Protein AF-A0A2S9X5E7-F1 (afdb_monomer)

Solvent-accessible surface area (backbone atoms only — not comparable to full-atom values): 4798 Å² total; per-residue (Å²): 93,83,47,78,48,59,47,82,36,48,44,65,63,53,47,38,56,51,22,54,76,69,71,28,45,67,43,79,59,51,96,66,88,49,64,31,81,73,54,50,78,42,72,49,54,66,71,59,37,53,50,55,52,54,62,72,41,65,87,43,82,83,45,74,49,78,45,77,41,76,92,78,34,34,40,38,36,34,48,69,130

Sequence (81 aa):
MEWEIVSGRDLKVQLDDWANKAGWQLVWEVEYDYTIRNGAIFSGEFVEVVTHLFESLRDVSPKLYPTLYKGNKVLLVRGQQ

Organism: NCBI:txid1382803

InterPro domains:
  IPR018927 Toxin co-regulated pilus biosynthesis protein Q, C-terminal [PF10671] (2-78)

pLDDT: mean 94.02, std 5.65, range [60.31, 98.56]

Secondary structure (DSSP, 8-state):
-EEEEPTTSBHHHHHHHHHHHHT-EEEEE-SS--B-SS-EEEES-HHHHHHHHHHHTTTSSS-EEEEEETTTTEEEEEE--

Nearest PDB structures (foldseek):
  4jtm-assembly1_B-2  TM=7.134E-01  e=6.831E-02  Escherichia coli ETEC H10407
  1hz6-assembly4_A  TM=4.329E-01  e=4.007E-02  Finegoldia magna ATCC 29328
  1mhh-assembly2_F  TM=4.745E-01  e=7.302E-02  Finegoldia magna ATCC 29328
  6hcg-assembly1_A  TM=5.769E-01  e=5.051E-01  Klebsiella pneumoniae
  3oss-assembly1_D  TM=5.782E-01  e=3.992E+00  Escherichia coli ETEC H10407

Mean predicted aligned error: 2.75 Å

Radius of gyration: 11.67 Å; Cα contacts (8 Å, |Δi|>4): 125; chains: 1; bounding box: 28×25×27 Å

Foldseek 3Di:
DKQKDDAQDWPQVSVCVLLVVLVAHEAEAEPDTDGHHDMDMDDDHSVVRVVVVLVVCCPPPPHKDWDADPVRRYIYIHTDD

Structure (mmCIF, N/CA/C/O backbone):
data_AF-A0A2S9X5E7-F1
#
_entry.id   AF-A0A2S9X5E7-F1
#
loop_
_atom_site.group_PDB
_atom_site.id
_atom_site.type_symbol
_atom_site.label_atom_id
_atom_site.label_alt_id
_atom_site.label_comp_id
_atom_site.label_asym_id
_atom_site.label_entity_id
_atom_site.label_seq_id
_atom_site.pdbx_PDB_ins_code
_atom_site.Cartn_x
_atom_site.Cartn_y
_atom_site.Cartn_z
_atom_site.occupancy
_atom_site.B_iso_or_equiv
_atom_site.auth_seq_id
_atom_site.auth_comp_id
_atom_site.auth_asym_id
_atom_site.aut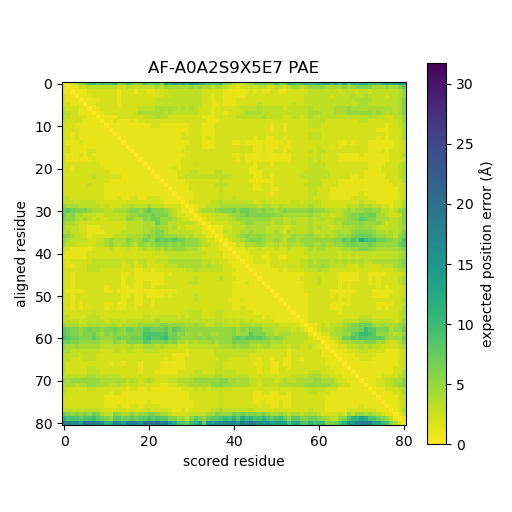h_atom_id
_atom_site.pdbx_PDB_model_num
ATOM 1 N N . MET A 1 1 ? 3.703 -9.775 12.062 1.00 86.69 1 MET A N 1
ATOM 2 C CA . MET A 1 1 ? 3.621 -10.509 10.779 1.00 86.69 1 MET A CA 1
ATOM 3 C C . MET A 1 1 ? 4.711 -9.977 9.865 1.00 86.69 1 MET A C 1
ATOM 5 O O . MET A 1 1 ? 5.037 -8.803 9.996 1.00 86.69 1 MET A O 1
ATOM 9 N N . GLU A 1 2 ? 5.282 -10.814 9.002 1.00 94.56 2 GLU A N 1
ATOM 10 C CA . GLU A 1 2 ? 6.251 -10.373 7.990 1.00 94.56 2 GLU A CA 1
ATOM 11 C C . GLU A 1 2 ? 5.571 -10.184 6.632 1.00 94.56 2 GLU A C 1
ATOM 13 O O . GLU A 1 2 ? 4.635 -10.917 6.269 1.00 94.56 2 GLU A O 1
ATOM 18 N N . TRP A 1 3 ? 6.054 -9.177 5.911 1.00 96.88 3 TRP A N 1
ATOM 19 C CA . TRP A 1 3 ? 5.531 -8.712 4.639 1.00 96.88 3 TRP A CA 1
ATOM 20 C C . TRP A 1 3 ? 6.698 -8.480 3.683 1.00 96.88 3 TRP A C 1
ATOM 22 O O . TRP A 1 3 ? 7.568 -7.648 3.940 1.00 96.88 3 TRP A O 1
ATOM 32 N N . GLU A 1 4 ? 6.724 -9.229 2.588 1.00 96.88 4 GLU A N 1
ATOM 33 C CA . GLU A 1 4 ? 7.791 -9.169 1.592 1.00 96.88 4 GLU A CA 1
ATOM 34 C C . GLU A 1 4 ? 7.311 -8.452 0.329 1.00 96.88 4 GLU A C 1
ATOM 36 O O . GLU A 1 4 ? 6.244 -8.763 -0.208 1.00 96.88 4 GLU A O 1
ATOM 41 N N . ILE A 1 5 ? 8.104 -7.478 -0.118 1.00 95.56 5 ILE A N 1
ATOM 42 C CA . ILE A 1 5 ? 8.045 -6.914 -1.461 1.00 95.56 5 ILE A CA 1
ATOM 43 C C . ILE A 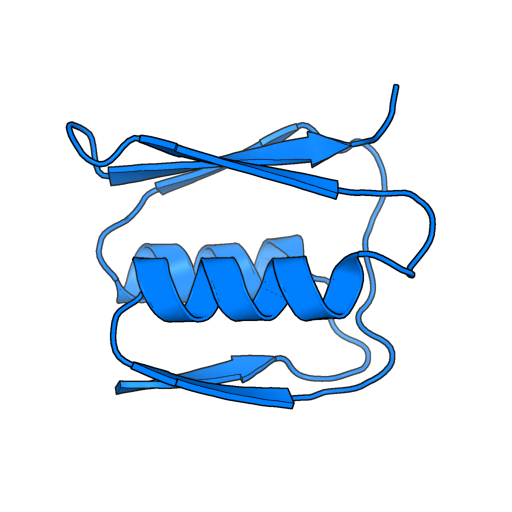1 5 ? 9.204 -7.508 -2.255 1.00 95.56 5 ILE A C 1
ATOM 45 O O . ILE A 1 5 ? 10.372 -7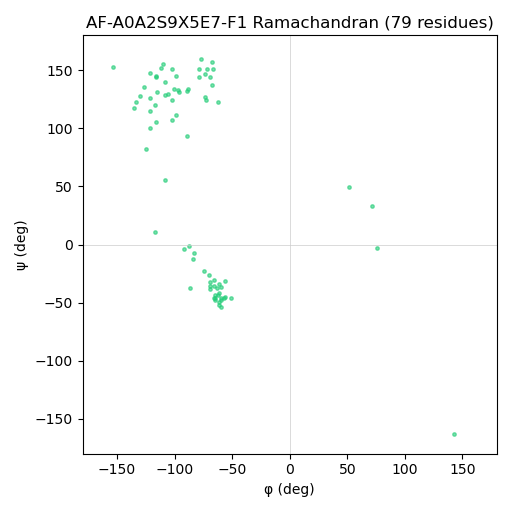.364 -1.895 1.00 95.56 5 ILE A O 1
ATOM 49 N N . VAL A 1 6 ? 8.870 -8.126 -3.375 1.00 96.12 6 VAL A N 1
ATOM 50 C CA . VAL A 1 6 ? 9.775 -8.795 -4.298 1.00 96.12 6 VAL A CA 1
ATOM 51 C C . VAL A 1 6 ? 10.113 -7.852 -5.453 1.00 96.12 6 VAL A C 1
ATOM 53 O O . VAL A 1 6 ? 9.238 -7.222 -6.057 1.00 96.12 6 VAL A O 1
ATOM 56 N N . SER A 1 7 ? 11.401 -7.761 -5.783 1.00 94.50 7 SER A N 1
ATOM 57 C CA . SER A 1 7 ? 11.864 -7.018 -6.954 1.00 94.50 7 SER A CA 1
ATOM 58 C C . SER A 1 7 ? 11.401 -7.670 -8.261 1.00 94.50 7 SER A C 1
ATOM 60 O O . SER A 1 7 ? 11.191 -8.877 -8.352 1.00 94.50 7 SER A O 1
ATOM 62 N N . GLY A 1 8 ? 11.224 -6.859 -9.301 1.00 94.25 8 GLY A N 1
ATOM 63 C CA . GLY A 1 8 ? 10.766 -7.308 -10.616 1.00 94.25 8 GLY A CA 1
ATOM 64 C C . GLY A 1 8 ? 9.269 -7.618 -10.695 1.00 94.25 8 GLY A C 1
ATOM 65 O O . GLY A 1 8 ? 8.780 -7.916 -11.781 1.00 94.25 8 GLY A O 1
ATOM 66 N N . ARG A 1 9 ? 8.529 -7.517 -9.584 1.00 94.75 9 ARG A N 1
ATOM 67 C CA . ARG A 1 9 ? 7.068 -7.643 -9.556 1.00 94.75 9 ARG A CA 1
ATOM 68 C C . ARG A 1 9 ? 6.395 -6.278 -9.461 1.00 94.75 9 ARG A C 1
ATOM 70 O O . ARG A 1 9 ? 6.938 -5.330 -8.889 1.00 94.75 9 ARG A O 1
ATOM 77 N N . ASP A 1 10 ? 5.194 -6.208 -10.017 1.00 94.81 10 ASP A N 1
ATOM 78 C CA . ASP A 1 10 ? 4.340 -5.031 -9.941 1.00 94.81 10 ASP A CA 1
ATOM 79 C C . ASP A 1 10 ? 3.847 -4.791 -8.499 1.00 94.81 10 ASP A C 1
ATOM 81 O O . ASP A 1 10 ? 3.508 -5.732 -7.772 1.00 94.81 10 ASP A O 1
ATOM 85 N N . LEU A 1 11 ? 3.861 -3.531 -8.060 1.00 95.38 11 LEU A N 1
ATOM 86 C CA . LEU A 1 11 ? 3.509 -3.132 -6.698 1.00 95.38 11 LEU A CA 1
ATOM 87 C C . LEU A 1 11 ? 2.018 -3.315 -6.405 1.00 95.38 11 LEU A C 1
ATOM 89 O O . LEU A 1 11 ? 1.685 -3.703 -5.287 1.00 95.38 11 LEU A O 1
ATOM 93 N N . LYS A 1 12 ? 1.125 -3.077 -7.375 1.00 96.62 12 LYS A N 1
ATOM 94 C CA . LYS A 1 12 ? -0.322 -3.245 -7.177 1.00 96.62 12 LYS A CA 1
ATOM 95 C C . LYS A 1 12 ? -0.634 -4.683 -6.798 1.00 96.62 12 LYS A C 1
ATOM 97 O O . LYS A 1 12 ? -1.340 -4.903 -5.823 1.00 96.62 12 LYS A O 1
ATOM 102 N N . VAL A 1 13 ? -0.086 -5.649 -7.536 1.00 97.12 13 VAL A N 1
ATOM 103 C CA . VAL A 1 13 ? -0.324 -7.079 -7.275 1.00 97.12 13 VAL A CA 1
ATOM 104 C C . VAL A 1 13 ? 0.143 -7.459 -5.870 1.00 97.12 13 VAL A C 1
ATOM 106 O O . VAL A 1 13 ? -0.579 -8.109 -5.123 1.00 97.12 13 VAL A O 1
ATOM 109 N N . GLN A 1 14 ? 1.336 -7.012 -5.486 1.00 97.19 14 GLN A N 1
ATOM 110 C CA . GLN A 1 14 ? 1.906 -7.340 -4.179 1.00 97.19 14 GLN A CA 1
ATOM 111 C C . GLN A 1 14 ? 1.149 -6.669 -3.026 1.00 97.19 14 GLN A C 1
ATOM 113 O O . GLN A 1 14 ? 0.944 -7.286 -1.983 1.00 97.19 14 GLN A O 1
ATOM 118 N N . LEU A 1 15 ? 0.696 -5.427 -3.214 1.00 97.38 15 LEU A N 1
ATOM 119 C CA . LEU A 1 15 ? -0.142 -4.732 -2.238 1.00 97.38 15 LEU A CA 1
ATOM 120 C C . LEU A 1 15 ? -1.543 -5.331 -2.135 1.00 97.38 15 LEU A C 1
ATOM 122 O O . LEU A 1 15 ? -2.108 -5.310 -1.045 1.00 97.38 15 LEU A O 1
ATOM 126 N N . ASP A 1 16 ? -2.095 -5.861 -3.226 1.00 98.19 16 ASP A N 1
ATOM 127 C CA . ASP A 1 16 ? -3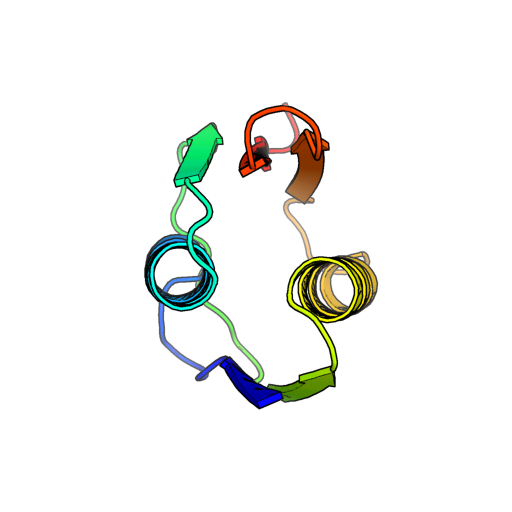.381 -6.560 -3.208 1.00 98.19 16 ASP A CA 1
ATOM 128 C C . ASP A 1 16 ? -3.271 -7.852 -2.392 1.00 98.19 16 ASP A C 1
ATOM 130 O O . ASP A 1 16 ? -4.062 -8.076 -1.476 1.00 98.19 16 ASP A O 1
ATOM 134 N N . ASP A 1 17 ? -2.215 -8.640 -2.624 1.00 97.81 17 ASP A N 1
ATOM 135 C CA . ASP A 1 17 ? -1.898 -9.832 -1.830 1.00 97.81 17 ASP A CA 1
ATOM 136 C C . ASP A 1 17 ? -1.766 -9.482 -0.336 1.00 97.81 17 ASP A C 1
ATOM 138 O O . ASP A 1 17 ? -2.316 -10.166 0.537 1.00 97.81 17 ASP A O 1
ATOM 142 N N . TRP A 1 18 ? -1.063 -8.387 -0.023 1.00 97.81 18 TRP A N 1
ATOM 143 C CA . TRP A 1 18 ? -0.910 -7.919 1.352 1.00 97.81 18 TRP A CA 1
ATOM 144 C C . TRP A 1 18 ? -2.241 -7.478 1.972 1.00 97.81 18 TRP A C 1
ATOM 146 O O . TRP A 1 18 ? -2.546 -7.853 3.107 1.00 97.81 18 TRP A O 1
ATOM 156 N N . ALA A 1 19 ? -3.040 -6.698 1.240 1.00 98.12 19 ALA A N 1
ATOM 157 C CA . ALA A 1 19 ? -4.332 -6.212 1.702 1.00 98.12 19 ALA A CA 1
ATOM 158 C C . ALA A 1 19 ? -5.273 -7.389 1.988 1.00 98.12 19 ALA A C 1
ATOM 160 O O . ALA A 1 19 ? -5.782 -7.504 3.105 1.00 98.12 19 ALA A O 1
ATOM 161 N N . ASN A 1 20 ? -5.397 -8.329 1.049 1.00 98.00 20 ASN A N 1
ATOM 162 C CA . ASN A 1 20 ? -6.208 -9.535 1.203 1.00 98.00 20 ASN A CA 1
ATOM 163 C C . ASN A 1 20 ? -5.783 -10.354 2.432 1.00 98.00 20 ASN A C 1
ATOM 165 O O . ASN A 1 20 ? -6.625 -10.726 3.253 1.00 98.00 20 ASN A O 1
ATOM 169 N N . LYS A 1 21 ? -4.474 -10.564 2.628 1.00 97.50 21 LYS A N 1
ATOM 170 C CA . LYS A 1 21 ? -3.929 -11.262 3.808 1.00 97.50 21 LYS A CA 1
ATOM 171 C C . LYS A 1 21 ? -4.254 -10.545 5.126 1.00 97.50 21 LYS A C 1
ATOM 173 O O . LYS A 1 21 ? -4.467 -11.206 6.140 1.00 97.50 21 LYS A O 1
ATOM 178 N N . ALA A 1 22 ? -4.305 -9.213 5.127 1.00 97.62 22 ALA A N 1
ATOM 179 C CA . ALA A 1 22 ? -4.660 -8.401 6.293 1.00 97.62 22 ALA A CA 1
ATOM 180 C C . ALA A 1 22 ? -6.181 -8.238 6.509 1.00 97.62 22 ALA A C 1
ATOM 182 O O . ALA A 1 22 ? -6.599 -7.648 7.511 1.00 97.62 22 ALA A O 1
ATOM 183 N N . GLY A 1 23 ? -7.017 -8.701 5.573 1.00 97.88 23 GLY A N 1
ATOM 184 C CA . GLY A 1 23 ? -8.458 -8.432 5.567 1.00 97.88 23 GLY A CA 1
ATOM 185 C C . GLY A 1 23 ? -8.806 -6.980 5.214 1.00 97.88 23 GLY A C 1
ATOM 186 O O . GLY A 1 23 ? -9.761 -6.427 5.764 1.00 97.88 23 GLY A O 1
ATOM 187 N N . TRP A 1 24 ? -7.999 -6.360 4.355 1.00 98.50 24 TRP A N 1
ATOM 188 C CA . TRP A 1 24 ? -8.190 -5.037 3.767 1.00 98.50 24 TRP A CA 1
ATOM 189 C C . TRP A 1 24 ? -8.512 -5.159 2.278 1.00 98.50 24 TRP A C 1
ATOM 191 O O . TRP A 1 24 ? -8.121 -6.120 1.626 1.00 98.50 24 TRP A O 1
ATOM 201 N N . GLN A 1 25 ? -9.184 -4.150 1.733 1.00 98.44 25 GLN A N 1
ATOM 202 C CA . GLN A 1 25 ? -9.398 -4.009 0.297 1.00 98.44 25 GLN A CA 1
ATOM 203 C C . GLN A 1 25 ? -8.407 -2.996 -0.282 1.00 98.44 25 GLN A C 1
ATOM 205 O O . GLN A 1 25 ? -8.258 -1.896 0.261 1.00 98.44 25 GLN A O 1
ATOM 210 N N . LEU A 1 26 ? -7.780 -3.334 -1.408 1.00 98.44 26 LEU A N 1
ATOM 211 C CA . LEU A 1 26 ? -7.007 -2.386 -2.204 1.00 98.44 26 LEU A CA 1
ATOM 212 C C . LEU A 1 26 ? -7.910 -1.692 -3.233 1.00 98.44 26 LEU A C 1
ATOM 214 O O . LEU A 1 26 ? -8.657 -2.332 -3.970 1.00 98.44 26 LEU A O 1
ATOM 218 N N . VAL A 1 27 ? -7.808 -0.369 -3.314 1.00 98.12 27 VAL A N 1
ATOM 219 C CA . VAL A 1 27 ? -8.319 0.438 -4.425 1.00 98.12 27 VAL A CA 1
ATOM 220 C C . VAL A 1 27 ? -7.123 1.103 -5.092 1.00 98.12 27 VAL A C 1
ATOM 222 O O . VAL A 1 27 ? -6.381 1.850 -4.455 1.00 98.12 27 VAL A O 1
ATOM 225 N N . TRP A 1 28 ? -6.926 0.812 -6.374 1.00 97.12 28 TRP A N 1
ATOM 226 C CA . TRP A 1 28 ? -5.759 1.249 -7.131 1.00 97.12 28 TRP A CA 1
ATOM 227 C C . TRP A 1 28 ? -6.171 2.192 -8.261 1.00 97.12 28 TRP A C 1
ATOM 229 O O . TRP A 1 28 ? -6.707 1.754 -9.277 1.00 97.12 28 TRP A O 1
ATOM 239 N N . GLU A 1 29 ? -5.911 3.484 -8.075 1.00 95.81 29 GLU A N 1
ATOM 240 C CA . GLU A 1 29 ? -6.191 4.575 -9.017 1.00 95.81 29 GLU A CA 1
ATOM 241 C C . GLU A 1 29 ? -4.874 5.088 -9.629 1.00 95.81 29 GLU A C 1
ATOM 243 O O . GLU A 1 29 ? -4.513 6.262 -9.523 1.00 95.81 29 GLU A O 1
ATOM 248 N N . VAL A 1 30 ? -4.109 4.173 -10.226 1.00 93.50 30 VAL A N 1
ATOM 249 C CA . VAL A 1 30 ? -2.883 4.474 -10.977 1.00 93.50 30 VAL A CA 1
ATOM 250 C C . VAL A 1 30 ? -2.983 3.762 -12.323 1.00 93.50 30 VAL A C 1
ATOM 252 O O . VAL A 1 30 ? -3.254 2.561 -12.363 1.00 93.50 30 VAL A O 1
ATOM 255 N N . GLU A 1 31 ? -2.784 4.495 -13.417 1.00 89.25 31 GLU A N 1
ATOM 256 C CA . GLU A 1 31 ? -2.971 3.982 -14.786 1.00 89.25 31 GLU A CA 1
ATOM 257 C C . GLU A 1 31 ? -1.751 3.231 -15.341 1.00 89.25 31 GLU A C 1
ATOM 259 O O . GLU A 1 31 ? -1.850 2.563 -16.366 1.00 89.25 31 GLU A O 1
ATOM 264 N N . TYR A 1 32 ? -0.604 3.340 -14.672 1.00 86.69 32 TYR A N 1
ATOM 265 C CA . TYR A 1 32 ? 0.652 2.711 -15.067 1.00 86.69 32 TYR A CA 1
ATOM 266 C C . TYR A 1 32 ? 1.062 1.602 -14.095 1.00 86.69 32 TYR A C 1
ATOM 268 O O . TYR A 1 32 ? 0.774 1.661 -12.896 1.00 86.69 32 TYR A O 1
ATOM 276 N N . ASP A 1 33 ? 1.793 0.622 -14.622 1.00 87.88 33 ASP A N 1
ATOM 277 C CA . ASP A 1 33 ? 2.434 -0.419 -13.821 1.00 87.88 33 ASP A CA 1
ATOM 278 C C . ASP A 1 33 ? 3.577 0.176 -12.989 1.00 87.88 33 ASP A C 1
ATOM 280 O O . ASP A 1 33 ? 4.304 1.075 -13.430 1.00 87.88 33 ASP A O 1
ATOM 284 N N . TYR A 1 34 ? 3.759 -0.343 -11.776 1.00 89.12 34 TYR A N 1
ATOM 285 C CA . TYR A 1 34 ? 4.771 0.131 -10.840 1.00 89.12 34 TYR A CA 1
ATOM 286 C C . TYR A 1 34 ? 5.664 -1.019 -10.387 1.00 89.12 34 TYR A C 1
ATOM 288 O O . TYR A 1 34 ? 5.489 -1.607 -9.320 1.00 89.12 34 TYR A O 1
ATOM 296 N N . THR A 1 35 ? 6.651 -1.353 -11.214 1.00 91.88 35 THR A N 1
ATOM 297 C CA . THR A 1 35 ? 7.587 -2.441 -10.921 1.00 91.88 35 THR A CA 1
ATOM 298 C C . THR A 1 35 ? 8.567 -2.054 -9.823 1.00 91.88 35 THR A C 1
ATOM 300 O O . THR A 1 35 ? 9.329 -1.090 -9.951 1.00 91.88 35 THR A O 1
ATOM 303 N N . ILE A 1 36 ? 8.623 -2.865 -8.769 1.00 91.31 36 ILE A N 1
ATOM 304 C CA . ILE A 1 36 ? 9.586 -2.666 -7.692 1.00 91.31 36 ILE A CA 1
ATOM 305 C C . ILE A 1 36 ? 10.986 -3.057 -8.156 1.00 91.31 36 ILE A C 1
ATOM 307 O O . ILE A 1 36 ? 11.219 -4.165 -8.633 1.00 91.31 36 ILE A O 1
ATOM 311 N N . ARG A 1 37 ? 11.948 -2.146 -7.990 1.00 87.62 37 ARG A N 1
ATOM 312 C CA . ARG A 1 37 ? 13.355 -2.391 -8.350 1.00 87.62 37 ARG A CA 1
ATOM 313 C C . ARG A 1 37 ? 14.142 -3.058 -7.228 1.00 87.62 37 ARG A C 1
ATOM 315 O O . ARG A 1 37 ? 14.960 -3.933 -7.492 1.00 87.62 37 ARG A O 1
ATOM 322 N N . ASN A 1 38 ? 13.858 -2.685 -5.986 1.00 86.94 38 ASN A N 1
ATOM 323 C CA . ASN A 1 38 ? 14.554 -3.175 -4.804 1.00 86.94 38 ASN A CA 1
ATOM 324 C C . ASN A 1 38 ? 13.535 -3.829 -3.876 1.00 86.94 38 ASN A C 1
ATOM 326 O O . ASN A 1 38 ? 12.632 -3.158 -3.385 1.00 86.94 38 ASN A O 1
ATOM 330 N N . GLY A 1 39 ? 13.672 -5.140 -3.677 1.00 91.06 39 GLY A N 1
ATOM 331 C CA . GLY A 1 39 ? 12.847 -5.861 -2.717 1.00 91.06 39 GLY A CA 1
ATOM 332 C C . GLY A 1 39 ? 13.161 -5.439 -1.283 1.00 91.06 39 GLY A C 1
ATOM 333 O O . GLY A 1 39 ? 14.248 -4.930 -0.998 1.00 91.06 39 GLY A O 1
ATOM 334 N N . ALA A 1 40 ? 12.204 -5.646 -0.388 1.00 93.81 40 ALA A N 1
ATOM 335 C CA . ALA A 1 40 ? 12.319 -5.305 1.023 1.00 93.81 40 ALA A CA 1
ATOM 336 C C . ALA A 1 40 ? 11.407 -6.201 1.867 1.00 93.81 40 ALA A C 1
ATOM 338 O O . ALA A 1 40 ? 10.363 -6.657 1.399 1.00 93.81 40 ALA A O 1
ATOM 339 N N . ILE A 1 41 ? 11.792 -6.417 3.123 1.00 96.50 41 ILE A N 1
ATOM 340 C CA . ILE A 1 41 ? 10.981 -7.125 4.114 1.00 96.50 41 ILE A CA 1
ATOM 341 C C . ILE A 1 41 ? 10.629 -6.139 5.221 1.00 96.50 41 ILE A C 1
ATOM 343 O O . ILE A 1 41 ? 11.497 -5.437 5.740 1.00 96.50 4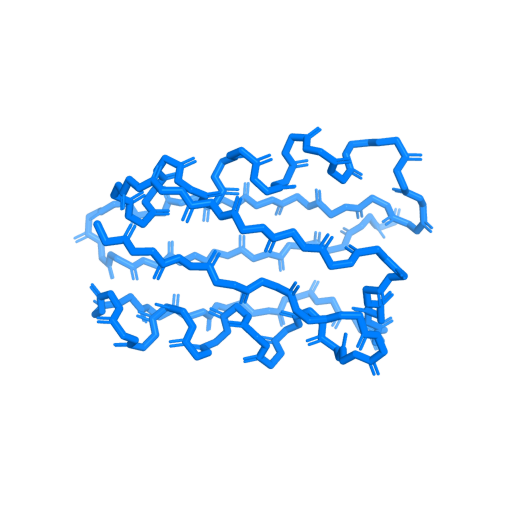1 ILE A O 1
ATOM 347 N N . PHE A 1 42 ? 9.352 -6.104 5.578 1.00 96.19 42 PHE A N 1
ATOM 348 C CA . PHE A 1 42 ? 8.813 -5.279 6.646 1.00 96.19 42 PHE A CA 1
ATOM 349 C C . PHE A 1 42 ? 8.134 -6.164 7.687 1.00 96.19 42 PHE A C 1
ATOM 351 O O . PHE A 1 42 ? 7.517 -7.181 7.360 1.00 96.19 42 PHE A O 1
ATOM 358 N N . SER A 1 43 ? 8.189 -5.730 8.941 1.00 95.12 43 SER A N 1
ATOM 359 C CA . SER A 1 43 ? 7.583 -6.435 10.067 1.00 95.12 43 SER A CA 1
ATOM 360 C C . SER A 1 43 ? 6.668 -5.494 10.828 1.00 95.12 43 SER A C 1
ATOM 362 O O . SER A 1 43 ? 7.040 -4.355 11.090 1.00 95.12 43 SER A O 1
ATOM 364 N N . GLY A 1 44 ? 5.479 -5.977 11.183 1.00 96.19 44 GLY A N 1
ATOM 365 C CA . GLY A 1 44 ? 4.507 -5.205 11.955 1.00 96.19 44 GLY A CA 1
ATOM 366 C C . GLY A 1 44 ? 3.070 -5.456 11.523 1.00 96.19 44 GLY A C 1
ATOM 367 O O . GLY A 1 44 ? 2.761 -6.451 10.849 1.00 96.19 44 GLY A O 1
ATOM 368 N N . GLU A 1 45 ? 2.199 -4.541 11.934 1.00 96.50 45 GLU A N 1
ATOM 369 C CA . GLU A 1 45 ? 0.798 -4.509 11.524 1.00 96.50 45 GLU A CA 1
ATOM 370 C C . GLU A 1 45 ? 0.652 -3.904 10.125 1.00 96.50 45 GLU A C 1
ATOM 372 O O . GLU A 1 45 ? 1.432 -3.043 9.721 1.00 96.50 45 GLU A O 1
ATOM 377 N N . PHE A 1 46 ? -0.382 -4.315 9.387 1.00 97.06 46 PHE A N 1
ATOM 378 C CA . PHE A 1 46 ? -0.574 -3.919 7.985 1.00 9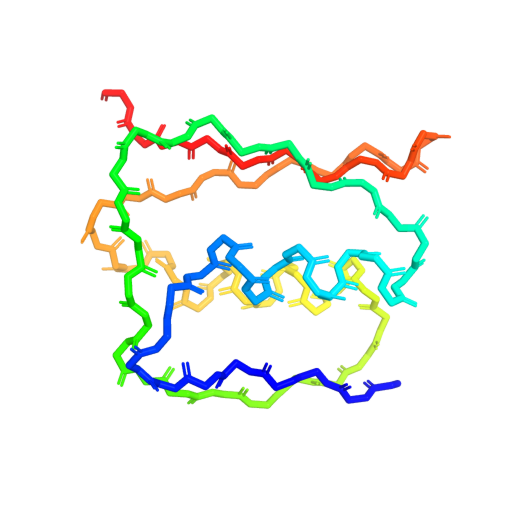7.06 46 PHE A CA 1
ATOM 379 C C . PHE A 1 46 ? -0.491 -2.400 7.761 1.00 97.06 46 PHE A C 1
ATOM 381 O O . PHE A 1 46 ? 0.208 -1.943 6.864 1.00 97.06 46 PHE A O 1
ATOM 388 N N . VAL A 1 47 ? -1.156 -1.602 8.604 1.00 97.12 47 VAL A N 1
ATOM 389 C CA . VAL A 1 47 ? -1.154 -0.129 8.494 1.00 97.12 47 VAL A CA 1
ATOM 390 C C . VAL A 1 47 ? 0.249 0.456 8.670 1.00 97.12 47 VAL A C 1
ATOM 392 O O . VAL A 1 47 ? 0.639 1.352 7.921 1.00 97.12 47 VAL A O 1
ATOM 395 N N . GLU A 1 48 ? 1.005 -0.037 9.648 1.00 97.62 48 GLU A N 1
ATOM 396 C CA . GLU A 1 48 ? 2.374 0.411 9.914 1.00 97.62 48 GLU A CA 1
ATOM 397 C C . GLU A 1 48 ? 3.287 0.058 8.740 1.00 97.62 48 GLU A C 1
ATOM 399 O O . GLU A 1 48 ? 3.984 0.911 8.197 1.00 97.62 48 GLU A O 1
ATOM 404 N N . VAL A 1 49 ? 3.201 -1.187 8.283 1.00 97.38 49 VAL A N 1
ATOM 405 C CA . VAL A 1 49 ? 4.026 -1.716 7.200 1.00 97.38 49 VAL A CA 1
ATOM 406 C C . VAL A 1 49 ? 3.746 -1.018 5.869 1.00 97.38 49 VAL A C 1
ATOM 408 O O . VAL A 1 49 ? 4.687 -0.638 5.175 1.00 97.38 49 VAL A O 1
ATOM 411 N N . VAL A 1 50 ? 2.477 -0.776 5.526 1.00 97.19 50 VAL A N 1
ATOM 412 C CA . VAL A 1 50 ? 2.111 0.010 4.336 1.00 97.19 50 VAL A CA 1
ATOM 413 C C . VAL A 1 50 ? 2.654 1.432 4.443 1.00 97.19 50 VAL A C 1
ATOM 415 O O . VAL A 1 50 ? 3.184 1.955 3.466 1.00 97.19 50 VAL A O 1
ATOM 418 N N . THR A 1 51 ? 2.574 2.053 5.623 1.00 96.56 51 THR A N 1
ATOM 419 C CA . THR A 1 51 ? 3.136 3.393 5.834 1.00 96.56 51 THR A CA 1
ATOM 420 C C . THR A 1 51 ? 4.639 3.385 5.559 1.00 96.56 51 THR A C 1
ATOM 422 O O . THR A 1 51 ? 5.090 4.126 4.690 1.00 96.56 51 THR A O 1
ATOM 425 N N . HIS A 1 52 ? 5.399 2.488 6.195 1.00 96.12 52 HIS A N 1
ATOM 426 C CA . HIS A 1 52 ? 6.848 2.380 5.997 1.00 96.12 52 HIS A CA 1
ATOM 427 C C . HIS A 1 52 ? 7.243 2.069 4.545 1.00 96.12 52 HIS A C 1
ATOM 429 O O . HIS A 1 52 ? 8.240 2.596 4.050 1.00 96.12 52 HIS A O 1
ATOM 435 N N . LEU A 1 53 ? 6.457 1.252 3.839 1.00 95.25 53 LEU A N 1
ATOM 436 C CA . LEU A 1 53 ? 6.670 0.986 2.419 1.00 95.25 5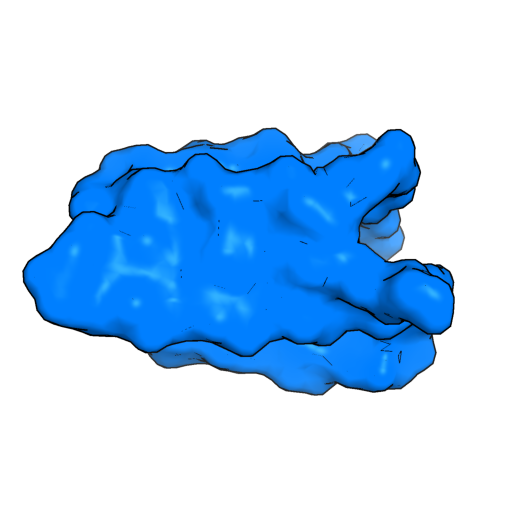3 LEU A CA 1
ATOM 437 C C . LEU A 1 53 ? 6.547 2.266 1.586 1.00 95.25 53 LEU A C 1
ATOM 439 O O . LEU A 1 53 ? 7.450 2.594 0.827 1.00 95.25 53 LEU A O 1
ATOM 443 N N . PHE A 1 54 ? 5.462 3.026 1.722 1.00 94.44 54 PHE A N 1
ATOM 444 C CA . PHE A 1 54 ? 5.309 4.252 0.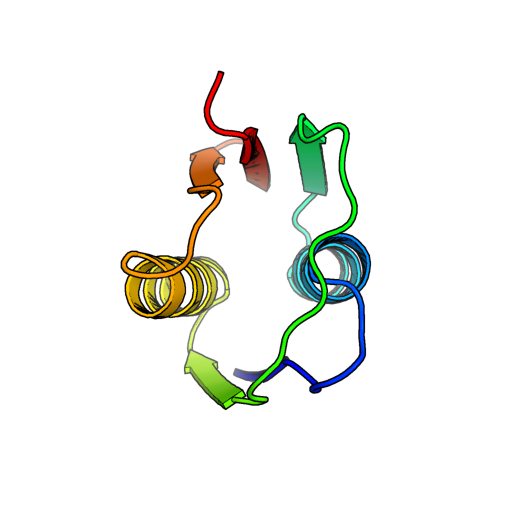932 1.00 94.44 54 PHE A CA 1
ATOM 445 C C . PHE A 1 54 ? 6.273 5.360 1.361 1.00 94.44 54 PHE A C 1
ATOM 447 O O . PHE A 1 54 ? 6.659 6.188 0.537 1.00 94.44 54 PHE A O 1
ATOM 454 N N . GLU A 1 55 ? 6.715 5.358 2.617 1.00 93.62 55 GLU A N 1
ATOM 455 C CA . GLU A 1 55 ? 7.783 6.233 3.084 1.00 93.62 55 GLU A CA 1
ATOM 456 C C . GLU A 1 55 ? 9.124 5.960 2.398 1.00 93.62 55 GLU A C 1
ATOM 458 O O . GLU A 1 55 ? 9.835 6.919 2.088 1.00 93.62 55 GLU A O 1
ATOM 463 N N . SER A 1 56 ? 9.450 4.690 2.127 1.00 91.56 56 SER A N 1
ATOM 464 C CA . SER A 1 56 ? 10.665 4.307 1.396 1.00 91.56 56 SER A CA 1
ATOM 465 C C . SER A 1 56 ? 10.571 4.594 -0.107 1.00 91.56 56 SER A C 1
ATOM 467 O O . SER A 1 56 ? 11.592 4.794 -0.762 1.00 91.56 56 SER A O 1
ATOM 469 N N . LEU A 1 57 ? 9.352 4.692 -0.649 1.00 89.88 57 LEU A N 1
ATOM 470 C CA . LEU A 1 57 ? 9.090 5.055 -2.045 1.00 89.88 57 LEU A CA 1
ATOM 471 C C . LEU A 1 57 ? 8.985 6.574 -2.286 1.00 89.88 57 LEU A C 1
ATOM 473 O O . LEU A 1 57 ? 8.815 6.984 -3.433 1.00 89.88 57 LEU A O 1
ATOM 477 N N . ARG A 1 58 ? 9.101 7.428 -1.253 1.00 86.06 58 ARG A N 1
ATOM 478 C CA . ARG A 1 58 ? 8.912 8.896 -1.372 1.00 86.06 58 ARG A CA 1
ATOM 479 C C . ARG A 1 58 ? 9.812 9.573 -2.410 1.00 86.06 58 ARG A C 1
ATOM 481 O O . ARG A 1 58 ? 9.393 10.564 -3.015 1.00 86.06 58 ARG A O 1
ATOM 488 N N . ASP A 1 59 ? 11.014 9.040 -2.610 1.00 85.81 59 ASP A N 1
ATOM 489 C CA . ASP A 1 59 ? 12.010 9.577 -3.544 1.00 85.81 59 ASP A CA 1
ATOM 490 C C . ASP A 1 59 ? 11.919 8.953 -4.947 1.00 85.81 59 ASP A C 1
ATOM 492 O O . ASP A 1 59 ? 12.620 9.371 -5.871 1.00 85.81 59 ASP A O 1
ATOM 496 N N . VAL A 1 60 ? 11.036 7.969 -5.140 1.00 84.88 60 VAL A N 1
ATOM 497 C CA . VAL A 1 60 ? 10.832 7.298 -6.426 1.00 84.88 60 VAL A CA 1
ATOM 498 C 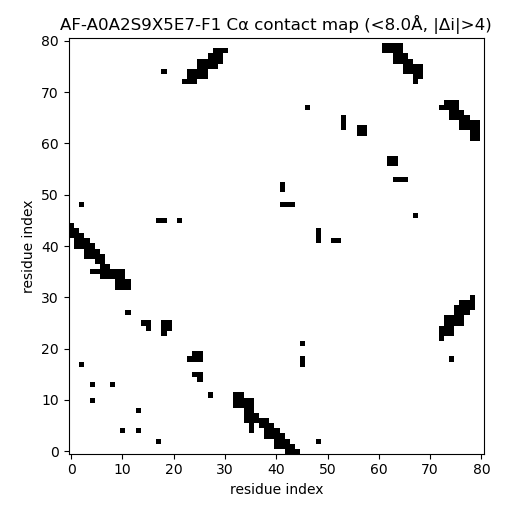C . VAL A 1 60 ? 9.776 8.048 -7.240 1.00 84.88 60 VAL A C 1
ATOM 500 O O . VAL A 1 60 ? 8.717 8.419 -6.737 1.00 84.88 60 VAL A O 1
ATOM 503 N N . SER A 1 61 ? 10.066 8.276 -8.523 1.00 81.69 61 SER A N 1
ATOM 504 C CA . SER A 1 61 ? 9.133 8.887 -9.477 1.00 81.69 61 SER A CA 1
ATOM 505 C C . SER A 1 61 ? 8.624 7.848 -10.483 1.00 81.69 61 SER A C 1
ATOM 507 O O . SER A 1 61 ? 9.429 7.043 -10.960 1.00 81.69 61 SER A O 1
ATOM 509 N N . PRO A 1 62 ? 7.332 7.880 -10.854 1.00 86.69 62 PRO A N 1
ATOM 510 C CA . PRO A 1 62 ? 6.296 8.815 -10.392 1.00 86.69 62 PRO A CA 1
ATOM 511 C C . PRO A 1 62 ? 5.858 8.561 -8.938 1.00 86.69 62 PRO A C 1
ATOM 513 O O . PRO A 1 62 ? 5.927 7.432 -8.448 1.00 86.69 62 PRO A O 1
ATOM 516 N N . LYS A 1 63 ? 5.427 9.618 -8.237 1.00 90.06 63 LYS A N 1
ATOM 517 C CA . LYS A 1 63 ? 5.033 9.518 -6.824 1.00 90.06 63 LYS A CA 1
ATOM 518 C C . LYS A 1 63 ? 3.686 8.819 -6.673 1.00 90.06 63 LYS A C 1
ATOM 520 O O . LYS A 1 63 ? 2.792 8.978 -7.503 1.00 90.06 63 LYS A O 1
ATOM 525 N N . LEU A 1 64 ? 3.547 8.079 -5.579 1.00 93.44 64 LEU A N 1
ATOM 526 C CA . LEU A 1 64 ? 2.306 7.426 -5.182 1.00 93.44 64 LEU A CA 1
ATOM 527 C C . LEU A 1 64 ? 1.815 8.001 -3.855 1.00 93.44 64 LEU A C 1
ATOM 529 O O . LEU A 1 64 ? 2.609 8.310 -2.966 1.00 93.44 64 LEU A O 1
ATOM 533 N N . TYR A 1 65 ? 0.498 8.110 -3.721 1.00 94.81 65 TYR A N 1
ATOM 534 C CA . TYR A 1 65 ? -0.162 8.692 -2.559 1.00 94.81 65 TYR A CA 1
ATOM 535 C C . TYR A 1 65 ? -1.104 7.661 -1.927 1.00 94.81 65 TYR A C 1
ATOM 537 O O . TYR A 1 65 ? -2.211 7.457 -2.438 1.00 94.81 65 TYR A O 1
ATOM 545 N N . PRO A 1 66 ? -0.693 6.989 -0.837 1.00 96.62 66 PRO A N 1
ATOM 546 C CA . PRO A 1 66 ? -1.564 6.074 -0.113 1.00 96.62 66 PRO A CA 1
ATOM 547 C C . PRO A 1 66 ? -2.530 6.832 0.809 1.00 96.62 66 PRO A C 1
ATOM 549 O O . PRO A 1 66 ? -2.176 7.826 1.438 1.00 96.62 66 PRO A O 1
ATOM 552 N N . THR A 1 67 ? -3.755 6.333 0.948 1.00 97.88 67 THR A N 1
ATOM 553 C CA . THR A 1 67 ? -4.734 6.765 1.952 1.00 97.88 67 THR A CA 1
ATOM 554 C C . THR A 1 67 ? -5.353 5.536 2.611 1.00 97.88 67 THR A C 1
ATOM 556 O O . THR A 1 67 ? -5.924 4.681 1.937 1.00 97.88 67 THR A O 1
ATOM 559 N N . LEU A 1 68 ? -5.243 5.441 3.938 1.00 98.12 68 LEU A N 1
ATOM 560 C CA . LEU A 1 68 ? -5.751 4.316 4.728 1.00 98.12 68 LEU A CA 1
ATOM 561 C C . LEU A 1 68 ? -7.061 4.690 5.426 1.00 98.12 68 LEU A C 1
ATOM 563 O O . LEU A 1 68 ? -7.069 5.404 6.432 1.00 98.12 68 LEU A O 1
ATOM 567 N N . TYR A 1 69 ? -8.173 4.146 4.944 1.00 98.00 69 TYR A N 1
ATOM 568 C CA . TYR A 1 69 ? -9.478 4.272 5.579 1.00 98.00 69 TYR A CA 1
ATOM 569 C C . TYR A 1 69 ? -9.689 3.129 6.578 1.00 98.00 69 TYR A C 1
ATOM 571 O O . TYR A 1 69 ? -10.138 2.036 6.241 1.00 98.00 69 TYR A O 1
ATOM 579 N N . LYS A 1 70 ? -9.356 3.379 7.848 1.00 96.31 70 LYS A N 1
ATOM 580 C CA . LYS A 1 70 ? -9.402 2.355 8.911 1.00 96.31 70 LYS A CA 1
ATOM 581 C C . LYS A 1 70 ? -10.816 1.852 9.225 1.00 96.31 70 LYS A C 1
ATOM 583 O O . LYS A 1 70 ? -10.968 0.697 9.606 1.00 96.31 70 LYS A O 1
ATOM 588 N N . GLY A 1 71 ? -11.838 2.697 9.061 1.00 97.00 71 GLY A N 1
ATOM 589 C CA . GLY A 1 71 ? -13.226 2.353 9.396 1.00 97.00 71 GLY A CA 1
ATOM 590 C C . GLY A 1 71 ? -13.816 1.239 8.525 1.00 97.00 71 GLY A C 1
ATOM 591 O O . GLY A 1 71 ? -14.557 0.403 9.030 1.00 97.00 71 GLY A O 1
ATOM 592 N N . ASN A 1 72 ? -13.453 1.196 7.241 1.00 97.00 72 ASN A N 1
ATOM 593 C CA . ASN A 1 72 ? -13.900 0.189 6.272 1.00 97.00 72 ASN A CA 1
ATOM 594 C C . ASN A 1 72 ? -12.750 -0.674 5.720 1.00 97.00 72 ASN A C 1
ATOM 596 O O . ASN A 1 72 ? -12.963 -1.422 4.773 1.00 97.00 72 ASN A O 1
ATOM 600 N N . LYS A 1 73 ? -11.552 -0.579 6.314 1.00 98.25 73 LYS A N 1
ATOM 601 C CA . LYS A 1 73 ? -10.345 -1.324 5.927 1.00 98.25 73 LYS A CA 1
ATOM 602 C C . LYS A 1 73 ? -10.013 -1.207 4.434 1.00 98.25 73 LYS A C 1
ATOM 604 O O . LYS A 1 73 ? -9.761 -2.206 3.764 1.00 98.25 73 LYS A O 1
ATOM 609 N N . VAL A 1 74 ? -9.991 0.021 3.916 1.00 98.56 74 VAL A N 1
ATOM 610 C CA . VAL A 1 74 ? -9.604 0.299 2.524 1.00 98.56 74 VAL A CA 1
ATOM 611 C C . VAL A 1 74 ? -8.242 0.984 2.469 1.00 98.56 74 VAL A C 1
ATOM 613 O O . VAL A 1 74 ? -8.024 2.000 3.130 1.00 98.56 74 VAL A O 1
ATOM 616 N N . LEU A 1 75 ? -7.341 0.448 1.648 1.00 98.56 75 LEU A N 1
ATOM 617 C CA . LEU A 1 75 ? -6.134 1.128 1.187 1.00 98.56 75 LEU A CA 1
ATOM 618 C C . LEU A 1 75 ? -6.408 1.684 -0.211 1.00 98.56 75 LEU A C 1
ATOM 620 O O . LEU A 1 75 ? -6.556 0.923 -1.160 1.00 98.56 75 LEU A O 1
ATOM 624 N N . LEU A 1 76 ? -6.473 3.004 -0.336 1.00 98.19 76 LEU A N 1
ATOM 625 C CA . LEU A 1 76 ? -6.542 3.696 -1.619 1.00 98.19 76 LEU A CA 1
ATOM 626 C C . LEU A 1 76 ? -5.138 4.144 -2.023 1.00 98.19 76 LEU A C 1
ATOM 628 O O . LEU A 1 76 ? -4.453 4.777 -1.224 1.00 98.19 76 LEU A O 1
ATOM 632 N N . VAL A 1 77 ? -4.725 3.864 -3.255 1.00 97.19 77 VAL A N 1
ATOM 633 C CA . VAL A 1 77 ? -3.459 4.346 -3.818 1.00 97.19 77 VAL A CA 1
ATOM 634 C C . VAL A 1 77 ? -3.742 5.157 -5.069 1.00 97.19 77 VAL A C 1
ATOM 636 O O . VAL A 1 77 ? -4.401 4.671 -5.985 1.00 97.19 77 VAL A O 1
ATOM 639 N N . ARG A 1 78 ? -3.224 6.385 -5.104 1.00 95.81 78 ARG A N 1
ATOM 640 C CA . ARG A 1 78 ? -3.335 7.301 -6.244 1.00 95.81 78 ARG A CA 1
ATOM 641 C C . ARG A 1 78 ? -1.979 7.611 -6.847 1.00 95.81 78 ARG A C 1
ATOM 643 O O . ARG A 1 78 ? -0.992 7.742 -6.120 1.00 95.81 78 ARG A O 1
ATOM 650 N N . GLY A 1 79 ? -1.955 7.764 -8.166 1.00 91.12 79 GLY A N 1
ATOM 651 C CA . GLY A 1 79 ? -0.794 8.272 -8.887 1.00 91.12 79 GLY A CA 1
ATOM 652 C C . GLY A 1 79 ? -0.675 9.785 -8.749 1.00 91.12 79 GLY A C 1
ATOM 653 O O . GLY A 1 79 ? -1.647 10.476 -8.434 1.00 91.12 79 GLY A O 1
ATOM 654 N N . GLN A 1 80 ? 0.522 10.305 -8.990 1.00 81.81 80 GLN A N 1
ATOM 655 C CA . GLN A 1 80 ? 0.690 11.723 -9.275 1.00 81.81 80 GLN A CA 1
ATOM 656 C C . GLN A 1 80 ? -0.072 12.062 -10.566 1.00 81.81 80 GLN A C 1
ATOM 658 O O . GLN A 1 80 ? 0.168 11.426 -11.591 1.00 81.81 80 GLN A O 1
ATOM 663 N N . GLN A 1 81 ? -1.005 13.017 -10.478 1.00 60.31 81 GLN A N 1
ATOM 664 C CA . GLN A 1 81 ? -1.681 13.606 -11.640 1.00 60.31 81 GLN A CA 1
ATOM 665 C C . GLN A 1 81 ? -0.754 14.548 -12.406 1.00 60.31 81 GLN A C 1
ATOM 667 O O . GLN A 1 81 ? 0.101 15.192 -11.748 1.00 60.31 81 GLN A O 1
#